Protein AF-A0A444GMV2-F1 (afdb_monomer_lite)

pLDDT: mean 87.27, std 9.21, range [59.62, 98.19]

Structure (mmCIF, N/CA/C/O backbone):
data_AF-A0A444GMV2-F1
#
_entry.id   AF-A0A444GMV2-F1
#
loop_
_atom_site.group_PDB
_atom_site.id
_atom_site.type_symbol
_atom_site.label_atom_id
_atom_site.label_alt_id
_atom_site.label_comp_id
_atom_site.label_asym_id
_atom_site.label_entity_id
_atom_site.label_seq_id
_atom_site.pdbx_PDB_ins_code
_atom_site.Cartn_x
_atom_site.Cartn_y
_atom_site.Cartn_z
_atom_site.occupancy
_atom_site.B_iso_or_equiv
_atom_site.auth_seq_id
_atom_site.auth_comp_id
_atom_site.auth_asym_id
_atom_site.auth_atom_id
_atom_site.pdbx_PDB_model_num
ATOM 1 N N . MET A 1 1 ? 14.620 -4.609 -38.887 1.00 59.88 1 MET A N 1
ATOM 2 C CA . MET A 1 1 ? 13.945 -5.544 -37.947 1.00 59.88 1 MET A CA 1
ATOM 3 C C . MET A 1 1 ? 14.286 -5.300 -36.474 1.00 59.88 1 MET A C 1
ATOM 5 O O . MET A 1 1 ? 13.374 -5.333 -35.664 1.00 59.88 1 MET A O 1
ATOM 9 N N . LYS A 1 2 ? 15.541 -4.997 -36.105 1.00 72.88 2 LYS A N 1
ATOM 10 C CA . LYS A 1 2 ? 15.966 -4.837 -34.696 1.00 72.88 2 LYS A CA 1
ATOM 11 C C . LYS A 1 2 ? 15.334 -3.643 -33.957 1.00 72.88 2 LYS A C 1
ATOM 13 O O . LYS A 1 2 ? 14.972 -3.776 -32.800 1.00 72.88 2 LYS A O 1
ATOM 18 N N . PHE A 1 3 ? 15.123 -2.510 -34.631 1.00 84.88 3 PHE A N 1
ATOM 19 C CA . PHE A 1 3 ? 14.577 -1.297 -34.000 1.00 84.88 3 PHE A CA 1
ATOM 20 C C . PHE A 1 3 ? 13.141 -1.468 -33.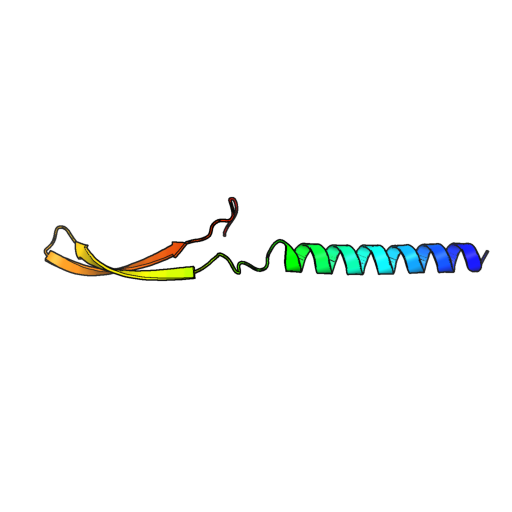475 1.00 84.88 3 PHE A C 1
ATOM 22 O O . PHE A 1 3 ? 12.842 -1.078 -32.354 1.00 84.88 3 PHE A O 1
ATOM 29 N N . LYS A 1 4 ? 12.269 -2.140 -34.241 1.00 91.31 4 LYS A N 1
ATOM 30 C CA . LYS A 1 4 ? 10.900 -2.459 -33.799 1.00 91.31 4 LYS A CA 1
ATOM 31 C C . LYS A 1 4 ? 10.898 -3.377 -32.572 1.00 91.31 4 LYS A C 1
ATOM 33 O O . LYS A 1 4 ? 10.092 -3.180 -31.674 1.00 91.31 4 LYS A O 1
ATOM 38 N N . ALA A 1 5 ? 11.824 -4.338 -32.519 1.00 94.25 5 ALA A N 1
ATOM 39 C CA . ALA A 1 5 ? 11.982 -5.228 -31.371 1.00 94.25 5 ALA A CA 1
ATOM 40 C C . ALA A 1 5 ? 12.492 -4.486 -30.123 1.00 94.25 5 ALA A C 1
ATOM 42 O O . ALA A 1 5 ? 12.007 -4.743 -29.028 1.00 94.25 5 ALA A O 1
ATOM 43 N N . VAL A 1 6 ? 13.415 -3.531 -30.285 1.00 95.25 6 VAL A N 1
ATOM 44 C CA . VAL A 1 6 ? 13.898 -2.679 -29.183 1.00 95.25 6 VAL A CA 1
ATOM 45 C C . VAL A 1 6 ? 12.780 -1.789 -28.642 1.00 95.25 6 VAL A C 1
ATOM 47 O O . VAL A 1 6 ? 12.616 -1.704 -27.429 1.00 95.25 6 VAL A O 1
ATOM 50 N N . ILE A 1 7 ? 11.975 -1.179 -29.520 1.00 96.31 7 ILE A N 1
ATOM 51 C CA . ILE A 1 7 ? 10.800 -0.401 -29.098 1.00 96.31 7 ILE A CA 1
ATOM 52 C C . ILE A 1 7 ? 9.825 -1.296 -28.334 1.00 96.31 7 ILE A C 1
ATOM 54 O O . ILE A 1 7 ? 9.426 -0.943 -27.230 1.00 96.31 7 ILE A O 1
ATOM 58 N N . LEU A 1 8 ? 9.484 -2.466 -2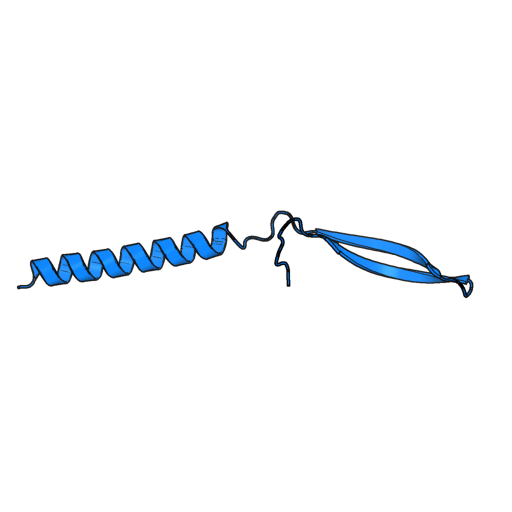8.883 1.00 96.75 8 LEU A N 1
ATOM 59 C CA . LEU A 1 8 ? 8.560 -3.399 -28.239 1.00 96.75 8 LEU A CA 1
ATOM 60 C C . LEU A 1 8 ? 9.055 -3.809 -26.843 1.00 96.75 8 LEU A C 1
ATOM 62 O O . LEU A 1 8 ? 8.302 -3.737 -25.873 1.00 96.75 8 LEU A O 1
ATOM 66 N N . LEU A 1 9 ? 10.332 -4.173 -26.720 1.00 96.69 9 LEU A N 1
ATOM 67 C CA . LEU A 1 9 ? 10.932 -4.539 -25.439 1.00 96.69 9 LEU A CA 1
ATOM 68 C C . LEU A 1 9 ? 10.920 -3.364 -24.450 1.00 96.69 9 LEU A C 1
ATOM 70 O O . LEU A 1 9 ? 10.541 -3.542 -23.296 1.00 96.69 9 LEU A O 1
ATOM 74 N N . GLY A 1 10 ? 11.259 -2.156 -24.907 1.00 97.31 10 GLY A N 1
ATOM 75 C CA . GLY A 1 10 ? 11.194 -0.947 -24.087 1.00 97.31 10 GLY A CA 1
ATOM 76 C C . GLY A 1 10 ? 9.778 -0.661 -23.582 1.00 97.31 10 GLY A C 1
ATOM 77 O O . GLY A 1 10 ? 9.595 -0.383 -22.399 1.00 97.31 10 GLY A O 1
ATOM 78 N N . THR A 1 11 ? 8.766 -0.806 -24.444 1.00 97.56 11 THR A N 1
ATOM 79 C CA . THR A 1 11 ? 7.360 -0.614 -24.051 1.00 97.56 11 THR A CA 1
ATOM 80 C C . THR A 1 11 ? 6.889 -1.652 -23.037 1.00 97.56 11 THR A C 1
ATOM 82 O O . THR A 1 11 ? 6.209 -1.290 -22.081 1.00 97.56 11 THR A O 1
ATOM 85 N N . LEU A 1 12 ? 7.296 -2.916 -23.188 1.00 98.12 12 LEU A N 1
ATOM 86 C CA . LEU A 1 12 ? 6.983 -3.984 -22.234 1.00 98.12 12 LEU A CA 1
ATOM 87 C C . LEU A 1 12 ? 7.591 -3.709 -20.858 1.00 98.12 12 LEU A C 1
ATOM 89 O O . LEU A 1 12 ? 6.908 -3.843 -19.843 1.00 98.12 12 LEU A O 1
ATOM 93 N N . ILE A 1 13 ? 8.857 -3.289 -20.822 1.00 98.19 13 ILE A N 1
ATOM 94 C CA . ILE A 1 13 ? 9.546 -2.950 -19.574 1.00 98.19 13 ILE A CA 1
ATOM 95 C C . ILE A 1 13 ? 8.865 -1.754 -18.904 1.00 98.19 13 ILE A C 1
ATOM 97 O O . ILE A 1 13 ? 8.532 -1.832 -17.723 1.00 98.19 13 ILE A O 1
ATOM 101 N N . ALA A 1 14 ? 8.607 -0.679 -19.653 1.00 98.19 14 ALA A N 1
ATOM 102 C CA . ALA A 1 14 ? 7.949 0.512 -19.124 1.00 98.19 14 ALA A CA 1
ATOM 103 C C . ALA A 1 14 ? 6.558 0.186 -18.563 1.00 98.19 14 ALA A C 1
ATOM 105 O O . ALA A 1 14 ? 6.274 0.528 -17.418 1.00 98.19 14 ALA A O 1
ATOM 106 N N . ALA A 1 15 ? 5.734 -0.548 -19.317 1.00 98.19 15 ALA A N 1
ATOM 107 C CA . ALA A 1 15 ? 4.412 -0.972 -18.867 1.00 98.19 15 ALA A CA 1
ATOM 108 C C . ALA A 1 15 ? 4.495 -1.801 -17.578 1.00 98.19 15 ALA A C 1
ATOM 110 O O . ALA A 1 15 ? 3.789 -1.510 -16.617 1.00 98.19 15 ALA A O 1
ATOM 111 N N . THR A 1 16 ? 5.412 -2.770 -17.518 1.00 98.06 16 THR A N 1
ATOM 112 C CA . THR A 1 16 ? 5.597 -3.625 -16.335 1.00 98.06 16 THR A CA 1
ATOM 113 C C . THR A 1 16 ? 5.976 -2.805 -15.102 1.00 98.06 16 THR A C 1
ATOM 115 O O . THR A 1 16 ? 5.362 -2.952 -14.045 1.00 98.06 16 THR A O 1
ATOM 118 N N . VAL A 1 17 ? 6.957 -1.905 -15.229 1.00 97.94 17 VAL A N 1
ATOM 119 C CA . VAL A 1 17 ? 7.400 -1.046 -14.120 1.00 97.94 17 VAL A CA 1
ATOM 120 C C . VAL A 1 17 ? 6.276 -0.115 -13.669 1.00 97.94 17 VAL A C 1
ATOM 122 O O . VAL A 1 17 ? 6.024 -0.006 -12.468 1.00 97.94 17 VAL A O 1
ATOM 125 N N . SER A 1 18 ? 5.566 0.516 -14.606 1.00 97.56 18 SER A N 1
ATOM 126 C CA . SER A 1 18 ? 4.430 1.389 -14.299 1.00 97.56 18 SER A CA 1
ATOM 127 C C . SER A 1 18 ? 3.313 0.643 -13.574 1.00 97.56 18 SER A C 1
ATOM 129 O O . SER A 1 18 ? 2.803 1.147 -12.576 1.00 97.56 18 SER A O 1
ATOM 131 N N . THR A 1 19 ? 2.967 -0.568 -14.015 1.00 96.69 19 THR A N 1
ATOM 132 C CA . THR A 1 19 ? 1.948 -1.394 -13.359 1.00 96.69 19 THR A CA 1
ATOM 133 C C . THR A 1 19 ? 2.357 -1.774 -11.937 1.00 96.69 19 THR A C 1
ATOM 135 O O . THR A 1 19 ? 1.553 -1.623 -11.020 1.00 96.69 19 THR A O 1
ATOM 138 N N . ILE A 1 20 ? 3.606 -2.201 -11.722 1.00 95.94 20 ILE A N 1
ATOM 139 C CA . ILE A 1 20 ? 4.105 -2.539 -10.379 1.00 95.94 20 ILE A CA 1
ATOM 140 C C . ILE A 1 20 ? 4.064 -1.315 -9.456 1.00 95.94 20 ILE A C 1
ATOM 142 O O . ILE A 1 20 ? 3.631 -1.420 -8.309 1.00 95.94 20 ILE A O 1
ATOM 146 N N . MET A 1 21 ? 4.498 -0.150 -9.944 1.00 93.88 21 MET A N 1
ATOM 147 C CA . MET A 1 21 ? 4.470 1.088 -9.161 1.00 93.88 21 MET A CA 1
ATOM 148 C C . MET A 1 21 ? 3.044 1.516 -8.822 1.00 93.88 21 MET A C 1
ATOM 150 O O . MET A 1 21 ? 2.781 1.871 -7.676 1.00 93.88 21 MET A O 1
ATOM 154 N N . PHE A 1 22 ? 2.126 1.433 -9.787 1.00 92.00 22 PHE A N 1
ATOM 155 C CA . PHE A 1 22 ? 0.713 1.726 -9.570 1.00 92.00 22 PHE A CA 1
ATOM 156 C C . PHE A 1 22 ? 0.111 0.806 -8.505 1.00 92.00 22 PHE A C 1
ATOM 158 O O . PHE A 1 22 ? -0.460 1.298 -7.540 1.00 92.00 22 PHE A O 1
ATOM 165 N N . MET A 1 23 ? 0.318 -0.512 -8.612 1.00 89.19 23 MET A N 1
ATOM 166 C CA . MET A 1 23 ? -0.164 -1.472 -7.610 1.00 89.19 23 MET A CA 1
ATOM 167 C C . MET A 1 23 ? 0.368 -1.162 -6.211 1.00 89.19 23 MET A C 1
ATOM 169 O O . MET A 1 23 ? -0.380 -1.249 -5.247 1.00 89.19 23 MET A O 1
ATOM 173 N N . ARG A 1 24 ? 1.646 -0.781 -6.086 1.00 87.38 24 ARG A N 1
ATOM 174 C CA . ARG A 1 24 ? 2.228 -0.419 -4.788 1.00 87.38 24 ARG A CA 1
ATOM 175 C C . ARG A 1 24 ? 1.621 0.852 -4.212 1.00 87.38 24 ARG A C 1
ATOM 177 O O . ARG A 1 24 ? 1.338 0.875 -3.028 1.00 87.38 24 ARG A O 1
ATOM 184 N N . PHE A 1 25 ? 1.444 1.893 -5.024 1.00 84.00 25 PHE A N 1
ATOM 185 C CA . PHE A 1 25 ? 0.890 3.168 -4.560 1.00 84.00 25 PHE A CA 1
ATOM 186 C C . PHE A 1 25 ? -0.600 3.090 -4.244 1.00 84.00 25 PHE A C 1
ATOM 188 O O . PHE A 1 25 ? -1.066 3.758 -3.333 1.00 84.00 25 PHE A O 1
ATOM 195 N N . SER A 1 26 ? -1.348 2.305 -5.013 1.00 82.94 26 SER A N 1
ATOM 196 C CA . SER A 1 26 ? -2.788 2.144 -4.824 1.00 82.94 26 SER A CA 1
ATOM 197 C C . SER A 1 26 ? -3.156 1.133 -3.741 1.00 82.94 26 SER A C 1
ATOM 199 O O . SER A 1 26 ? -4.340 0.971 -3.488 1.00 82.94 26 SER A O 1
ATOM 201 N N . ASN A 1 27 ? -2.178 0.440 -3.156 1.00 80.62 27 ASN A N 1
ATOM 202 C CA . ASN A 1 27 ? -2.386 -0.620 -2.169 1.00 80.62 27 ASN A CA 1
ATOM 203 C C . ASN A 1 27 ? -1.366 -0.494 -1.018 1.00 80.62 27 ASN A C 1
ATOM 205 O O . ASN A 1 27 ? -0.819 -1.491 -0.542 1.00 80.62 27 ASN A O 1
ATOM 209 N N . ASP A 1 28 ? -1.017 0.745 -0.642 1.00 81.19 28 ASP A N 1
ATOM 210 C CA . ASP A 1 28 ? -0.015 1.027 0.395 1.00 81.19 28 ASP A CA 1
ATOM 211 C C . ASP A 1 28 ? -0.589 1.070 1.820 1.00 81.19 28 ASP A C 1
ATOM 213 O O . ASP A 1 28 ? 0.189 1.202 2.770 1.00 81.19 28 ASP A O 1
ATOM 217 N N . HIS A 1 29 ? -1.911 0.910 1.970 1.00 81.62 29 HIS A N 1
ATOM 218 C CA . HIS A 1 29 ? -2.637 0.819 3.238 1.00 81.62 29 HIS A CA 1
ATOM 219 C C . HIS A 1 29 ? -2.268 1.92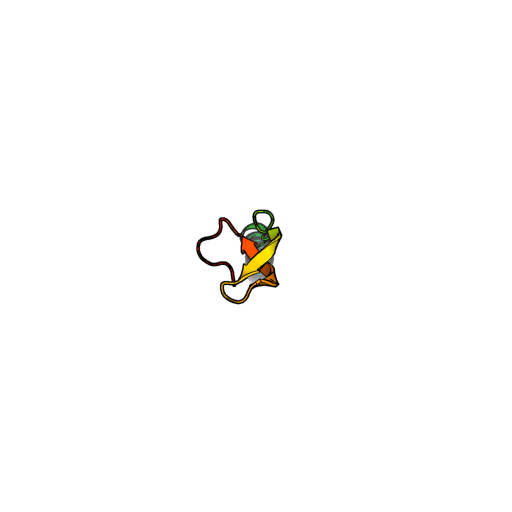4 4.249 1.00 81.62 29 HIS A C 1
ATOM 221 O O . HIS A 1 29 ? -2.379 1.733 5.462 1.00 81.62 29 HIS A O 1
ATOM 227 N N . LYS A 1 30 ? -1.808 3.099 3.801 1.00 82.38 30 LYS A N 1
ATOM 228 C CA . LYS A 1 30 ? -1.383 4.187 4.704 1.00 82.38 30 LYS A CA 1
ATOM 229 C C . LYS A 1 30 ? -2.537 4.772 5.517 1.00 82.38 30 LYS A C 1
ATOM 231 O O . LYS A 1 30 ? -2.322 5.373 6.567 1.00 82.38 30 LYS A O 1
ATOM 236 N N . GLU A 1 31 ? -3.760 4.619 5.034 1.00 82.44 31 GLU A N 1
ATOM 237 C CA . GLU A 1 31 ? -5.005 4.959 5.715 1.00 82.44 31 GLU A CA 1
ATOM 238 C C . GLU A 1 31 ? -5.436 3.923 6.759 1.00 82.44 31 GLU A C 1
ATOM 240 O O . GLU A 1 31 ? -6.352 4.198 7.544 1.00 82.44 31 GLU A O 1
ATOM 245 N N . CYS A 1 32 ? -4.815 2.742 6.755 1.00 88.06 32 CYS A N 1
ATOM 246 C CA . CYS A 1 32 ? -5.122 1.661 7.668 1.00 88.06 32 CYS A CA 1
ATOM 247 C C . CYS A 1 32 ? -4.403 1.843 9.000 1.00 88.06 32 CYS A C 1
ATOM 249 O O . CYS A 1 32 ? -3.216 2.159 9.068 1.00 88.06 32 CYS A O 1
ATOM 251 N N . HIS A 1 33 ? -5.113 1.592 10.092 1.00 86.69 33 HIS A N 1
ATOM 252 C CA . HIS A 1 33 ? -4.524 1.530 11.421 1.00 86.69 33 HIS A CA 1
ATOM 253 C C . HIS A 1 33 ? -5.238 0.488 12.273 1.00 86.69 33 HIS A C 1
ATOM 255 O O . HIS A 1 33 ? -6.383 0.109 12.032 1.00 86.69 33 HIS A O 1
ATOM 261 N N . THR A 1 34 ? -4.538 0.011 13.298 1.00 90.31 34 THR A N 1
ATOM 262 C CA . THR A 1 34 ? -5.108 -0.908 14.280 1.00 90.31 34 THR A CA 1
ATOM 263 C C . THR A 1 34 ? -5.430 -0.140 15.548 1.00 90.31 34 THR A C 1
ATOM 265 O O . THR A 1 34 ? -4.546 0.470 16.148 1.00 90.31 34 THR A O 1
ATOM 268 N N . THR A 1 35 ? -6.683 -0.205 15.983 1.00 89.06 35 THR A N 1
ATOM 269 C CA . THR A 1 35 ? -7.116 0.350 17.266 1.00 89.06 35 THR A CA 1
ATOM 270 C C . THR A 1 35 ? -7.291 -0.777 18.279 1.00 89.06 35 THR A C 1
ATOM 272 O O . THR A 1 35 ? -7.959 -1.770 18.004 1.00 89.06 35 THR A O 1
ATOM 275 N N . ILE A 1 36 ? -6.709 -0.630 19.471 1.00 88.81 36 ILE A N 1
ATOM 276 C CA . ILE A 1 36 ? -6.859 -1.591 20.572 1.00 88.81 36 ILE A CA 1
ATOM 277 C C . ILE A 1 36 ? -7.767 -0.971 21.634 1.00 88.81 36 ILE A C 1
ATOM 279 O O . ILE A 1 36 ? -7.406 0.022 22.263 1.00 88.81 36 ILE A O 1
ATOM 283 N N . LYS A 1 37 ? -8.943 -1.562 21.854 1.00 88.81 37 LYS A N 1
ATOM 284 C CA . LYS A 1 37 ? -9.918 -1.114 22.858 1.00 88.81 37 LYS A CA 1
ATOM 285 C C . LYS A 1 37 ? -10.051 -2.168 23.949 1.00 88.81 37 LYS A C 1
ATOM 287 O O . LYS A 1 37 ? -10.261 -3.343 23.665 1.00 88.81 37 LYS A O 1
ATOM 292 N N . ARG A 1 38 ? -9.960 -1.760 25.214 1.00 88.00 38 ARG A N 1
ATOM 293 C CA . ARG A 1 38 ? -10.348 -2.612 26.347 1.00 88.00 38 ARG A CA 1
ATOM 294 C C . ARG A 1 38 ? -11.809 -2.335 26.660 1.00 88.00 38 ARG A C 1
ATOM 296 O O . ARG A 1 38 ? -12.147 -1.211 27.016 1.00 88.00 38 ARG A O 1
ATOM 303 N N . VAL A 1 39 ? -12.662 -3.339 26.508 1.00 86.38 39 VAL A N 1
ATOM 304 C CA . VAL A 1 39 ? -14.099 -3.231 26.783 1.00 86.38 39 VAL A CA 1
ATOM 305 C C . VAL A 1 39 ? -14.499 -4.262 27.827 1.00 86.38 39 VAL A C 1
ATOM 307 O O . VAL A 1 39 ? -14.000 -5.386 27.832 1.00 86.38 39 VAL A O 1
ATOM 310 N N . THR A 1 40 ? -15.394 -3.888 28.733 1.00 8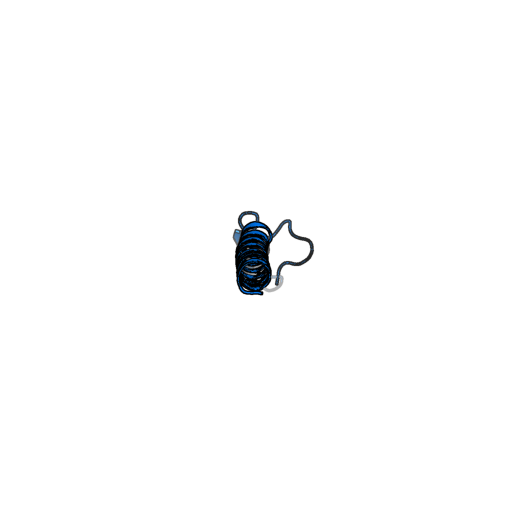8.00 40 THR A N 1
ATOM 311 C CA . THR A 1 40 ? -15.984 -4.830 29.687 1.00 88.00 40 THR A CA 1
ATOM 312 C C . THR A 1 40 ? -17.153 -5.517 29.001 1.00 88.00 40 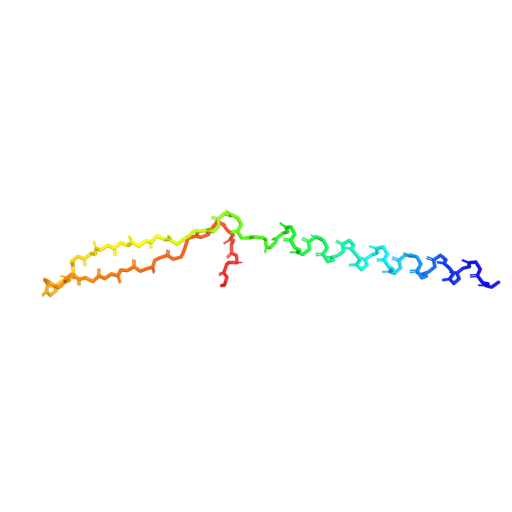THR A C 1
ATOM 314 O O . THR A 1 40 ? -18.090 -4.859 28.554 1.00 88.00 40 THR A O 1
ATOM 317 N N . ASN A 1 41 ? -17.086 -6.839 28.865 1.00 80.81 41 ASN A N 1
ATOM 318 C CA . ASN A 1 41 ? -18.173 -7.597 28.258 1.00 80.81 41 ASN A CA 1
ATOM 319 C C . ASN A 1 41 ? -19.367 -7.7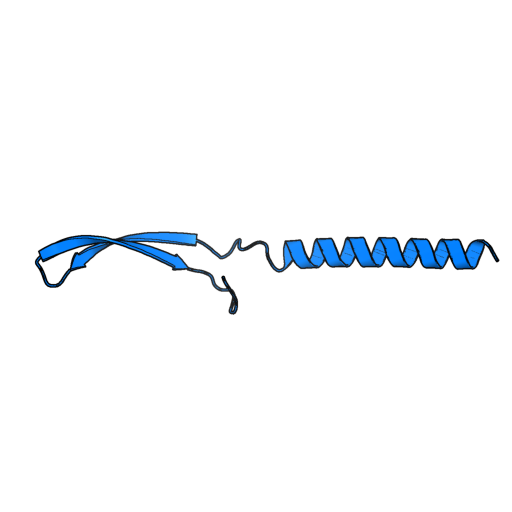32 29.223 1.00 80.81 41 ASN A C 1
ATOM 321 O O . ASN A 1 41 ? -19.265 -7.458 30.417 1.00 80.81 41 ASN A O 1
ATOM 325 N N . VAL A 1 42 ? -20.493 -8.238 28.717 1.00 82.62 42 VAL A N 1
ATOM 326 C CA . VAL A 1 42 ? -21.735 -8.453 29.490 1.00 82.62 42 VAL A CA 1
ATOM 327 C C . VAL A 1 42 ? -21.583 -9.372 30.714 1.00 82.62 42 VAL A C 1
ATOM 329 O O . VAL A 1 42 ? -22.462 -9.407 31.565 1.00 82.62 42 VAL A O 1
ATOM 332 N N . LYS A 1 43 ? -20.473 -10.115 30.822 1.00 86.19 43 LYS A N 1
ATOM 333 C CA . LYS A 1 43 ? -20.140 -10.997 31.954 1.00 86.19 43 LYS A CA 1
ATOM 334 C C . LYS A 1 43 ? -19.203 -10.326 32.971 1.00 86.19 43 LYS A C 1
ATOM 336 O O . LYS A 1 43 ? -18.644 -11.014 33.818 1.00 86.19 43 LYS A O 1
ATOM 341 N N . GLY A 1 44 ? -18.970 -9.016 32.856 1.00 85.69 44 GLY A N 1
ATOM 342 C CA . GLY A 1 44 ? -18.081 -8.258 33.741 1.00 85.69 44 GLY A CA 1
ATOM 343 C C . GLY A 1 44 ? -16.586 -8.506 33.510 1.00 85.69 44 GLY A C 1
ATOM 344 O O . GLY A 1 44 ? -15.762 -8.034 34.288 1.00 85.69 44 GLY A O 1
ATOM 345 N N . LYS A 1 45 ? -16.204 -9.234 32.450 1.00 89.31 45 LYS A N 1
ATOM 346 C CA . LYS A 1 45 ? -14.799 -9.514 32.127 1.00 89.31 45 LYS A CA 1
ATOM 347 C C . LYS A 1 45 ? -14.258 -8.453 31.173 1.00 89.31 45 LYS A C 1
ATOM 349 O O . LYS A 1 45 ? -14.836 -8.223 30.110 1.00 89.31 45 LYS A O 1
ATOM 354 N N . THR A 1 46 ? -13.114 -7.866 31.514 1.00 87.19 46 THR A N 1
ATOM 355 C CA . THR A 1 46 ? -12.358 -7.005 30.600 1.00 87.19 46 THR A CA 1
ATOM 356 C C . THR A 1 46 ? -11.801 -7.845 29.458 1.00 87.19 46 THR A C 1
ATOM 358 O O . THR A 1 46 ? -11.047 -8.795 29.679 1.00 87.19 46 THR A O 1
ATOM 361 N N . VAL A 1 47 ? -12.180 -7.502 28.233 1.00 89.50 47 VAL A N 1
ATOM 362 C CA . VAL A 1 47 ? -11.669 -8.110 27.006 1.00 89.50 47 VAL A CA 1
ATOM 363 C C . VAL A 1 47 ? -10.958 -7.054 26.171 1.00 89.50 47 VAL A C 1
ATOM 365 O O . VAL A 1 47 ? -11.340 -5.883 26.154 1.00 89.50 47 VAL A O 1
ATOM 368 N N . THR A 1 48 ? -9.899 -7.470 25.486 1.00 90.56 48 THR A N 1
ATOM 369 C CA . THR A 1 48 ? -9.195 -6.629 24.519 1.00 90.56 48 THR A CA 1
ATOM 370 C C . THR A 1 48 ? -9.778 -6.907 23.142 1.00 90.56 48 THR A C 1
ATOM 372 O O . THR A 1 48 ? -9.756 -8.046 22.685 1.00 90.56 48 THR A O 1
ATOM 375 N N . VAL A 1 49 ? -10.301 -5.871 22.497 1.00 90.81 49 VAL A N 1
ATOM 376 C CA . VAL A 1 49 ? -10.784 -5.904 21.117 1.00 90.81 49 VAL A CA 1
ATOM 377 C C . VAL A 1 49 ? -9.763 -5.181 20.255 1.00 90.81 49 VAL A C 1
ATOM 379 O O . VAL A 1 49 ? -9.454 -4.012 20.493 1.00 90.81 49 VAL A O 1
ATOM 382 N N . GLN A 1 50 ? -9.223 -5.897 19.277 1.00 90.50 50 GLN A N 1
ATOM 383 C CA . GLN A 1 50 ? -8.375 -5.338 18.237 1.00 90.50 50 GLN A CA 1
ATOM 384 C C . GLN A 1 50 ? -9.248 -5.086 17.010 1.00 90.50 50 GLN A C 1
ATOM 386 O O . GLN A 1 50 ? -9.848 -6.013 16.474 1.00 90.50 50 GLN A O 1
ATOM 391 N N . GLU A 1 51 ? -9.346 -3.829 16.604 1.00 87.56 51 GLU A N 1
ATOM 392 C CA . GLU A 1 51 ? -10.146 -3.390 15.466 1.00 87.56 51 GLU A CA 1
ATOM 393 C C . GLU A 1 51 ? -9.205 -2.886 14.373 1.00 87.56 51 GLU A C 1
ATOM 395 O O . GLU A 1 51 ? -8.395 -1.985 14.610 1.00 87.56 51 GLU A O 1
ATOM 400 N N . HIS A 1 52 ? -9.288 -3.487 13.188 1.00 87.31 52 HIS A N 1
ATOM 401 C CA . HIS A 1 52 ? -8.571 -3.023 12.007 1.00 87.31 52 HIS A CA 1
ATOM 402 C C . HIS A 1 52 ? -9.449 -2.016 11.259 1.00 87.31 52 HIS A C 1
ATOM 404 O O . HIS A 1 52 ? -10.578 -2.334 10.890 1.00 87.31 52 HIS A O 1
ATOM 410 N N . VAL A 1 53 ? -8.958 -0.790 11.087 1.00 86.44 53 VAL A N 1
ATOM 411 C CA . VAL A 1 53 ? -9.712 0.318 10.491 1.00 86.44 53 VAL A CA 1
ATOM 412 C C . VAL A 1 53 ? -8.971 0.806 9.256 1.00 86.44 53 VAL A C 1
ATOM 414 O O . VAL A 1 53 ? -7.894 1.381 9.384 1.00 86.44 53 VAL A O 1
ATOM 417 N N . CYS A 1 54 ? -9.581 0.648 8.083 1.00 87.31 54 CYS A N 1
ATOM 418 C CA . CYS A 1 54 ? -9.106 1.213 6.819 1.00 87.31 54 CYS A CA 1
ATOM 419 C C . CYS A 1 54 ? -10.211 2.014 6.137 1.00 87.31 54 CYS A C 1
ATOM 421 O O . CYS A 1 54 ? -11.392 1.684 6.251 1.00 87.31 54 CYS A O 1
ATOM 423 N N . LYS A 1 55 ? -9.823 3.052 5.388 1.00 81.44 55 LYS A N 1
ATOM 424 C CA . LYS A 1 55 ? -10.758 3.813 4.540 1.00 81.44 55 LYS A CA 1
ATOM 425 C C . LYS A 1 55 ? -11.025 3.130 3.197 1.00 81.44 55 LYS A C 1
ATOM 427 O O . LYS A 1 55 ? -12.023 3.440 2.549 1.00 81.44 55 LYS A O 1
ATOM 432 N N . GLU A 1 56 ? -10.149 2.220 2.780 1.00 79.50 56 GLU A N 1
ATOM 433 C CA . GLU A 1 56 ? -10.297 1.457 1.545 1.00 79.50 56 GLU A CA 1
ATOM 434 C C . GLU A 1 56 ? -11.531 0.559 1.611 1.00 79.50 56 GLU A C 1
ATOM 436 O O . GLU A 1 56 ? -11.777 -0.138 2.597 1.00 79.50 56 GLU A O 1
ATOM 441 N N . LYS A 1 57 ? -12.297 0.546 0.516 1.00 69.88 57 LYS A N 1
ATOM 442 C CA . LYS A 1 57 ? -13.484 -0.308 0.379 1.00 69.88 57 LYS A CA 1
ATOM 443 C C . LYS A 1 57 ? -13.134 -1.800 0.427 1.00 69.88 57 LYS A C 1
ATOM 445 O O . LYS A 1 57 ? -13.955 -2.600 0.863 1.00 69.88 57 LYS A O 1
ATOM 450 N N . TYR A 1 58 ? -11.938 -2.155 -0.034 1.00 68.00 58 TYR A N 1
ATOM 451 C CA . TYR A 1 58 ? -11.408 -3.511 -0.012 1.00 68.00 58 TYR A CA 1
ATOM 452 C C . TYR A 1 58 ? -10.117 -3.506 0.804 1.00 68.00 58 TYR A C 1
ATOM 454 O O . TYR A 1 58 ? -9.033 -3.443 0.238 1.00 68.00 58 TYR A O 1
ATOM 462 N N . ASN A 1 59 ? -10.247 -3.528 2.130 1.00 62.16 59 ASN A N 1
ATOM 463 C CA . ASN A 1 59 ? -9.140 -3.914 2.997 1.00 62.16 59 ASN A CA 1
ATOM 464 C C . ASN A 1 59 ? -9.343 -5.384 3.383 1.00 62.16 59 ASN A C 1
ATOM 466 O O . ASN A 1 59 ? -10.455 -5.767 3.758 1.00 62.16 59 ASN A O 1
ATOM 470 N N . ILE A 1 60 ? -8.310 -6.202 3.190 1.00 59.62 60 ILE A N 1
ATOM 471 C CA . ILE A 1 60 ? -8.245 -7.604 3.624 1.00 59.62 60 ILE A CA 1
ATOM 472 C C . ILE A 1 60 ? -7.122 -7.705 4.645 1.00 59.62 60 ILE A C 1
ATOM 474 O O . ILE A 1 60 ? -6.042 -7.146 4.354 1.00 59.62 60 ILE A O 1
#

Foldseek 3Di:
DVVVVVVVVVVVVVVVVVVVVCCCVVPVQPQKDWDWDFDQDPVRDTDIDIDIDHPDPDDD

Sequence (60 aa):
MKFKAVILLGTLIAATVSTIMFMRFSNDHKECHTTIKRVTNVKGKTVTVQEHVCKEKYNI

Radius of gyration: 23.16 Å; chains: 1; bounding box: 38×16×72 Å

Organism: NCBI:txid2502784

Secondary structure (DSSP, 8-state):
-HHHHHHHHHHHHHHHHHHHHHHHHTT--TT-EEEEEEEE-TTS-EEEEEEEE-SSSS--